Protein AF-A0A7J4LZA5-F1 (afdb_monomer)

Structure (mmCIF, N/CA/C/O backbone):
data_AF-A0A7J4LZA5-F1
#
_entry.id   AF-A0A7J4LZA5-F1
#
loop_
_atom_site.group_PDB
_atom_site.id
_atom_site.type_symbol
_atom_site.label_atom_id
_atom_site.label_alt_id
_atom_site.label_comp_id
_atom_site.label_asym_id
_atom_site.label_entity_id
_atom_site.label_seq_id
_atom_site.pdbx_PDB_ins_code
_atom_site.Cartn_x
_atom_site.Cartn_y
_atom_site.Cartn_z
_atom_site.occupancy
_atom_site.B_iso_or_equiv
_atom_site.auth_seq_id
_atom_site.auth_comp_id
_atom_site.auth_asym_id
_atom_site.auth_atom_id
_atom_site.pdbx_PDB_model_num
ATOM 1 N N . SER A 1 1 ? -12.293 1.351 3.061 1.00 63.84 1 SER A N 1
ATOM 2 C CA . SER A 1 1 ? -11.023 0.631 2.848 1.00 63.84 1 SER A CA 1
ATOM 3 C C . SER A 1 1 ? -10.853 -0.436 3.903 1.00 63.84 1 SER A C 1
ATOM 5 O O . SER A 1 1 ? -11.277 -0.203 5.026 1.00 63.84 1 SER A O 1
ATOM 7 N N . LYS A 1 2 ? -10.275 -1.588 3.556 1.00 83.38 2 LYS A N 1
ATOM 8 C CA . LYS A 1 2 ? -10.031 -2.707 4.481 1.00 83.38 2 LYS A CA 1
ATOM 9 C C . LYS A 1 2 ? -8.614 -2.692 5.070 1.00 83.38 2 LYS A C 1
ATOM 11 O O . LYS A 1 2 ? -8.426 -3.143 6.190 1.00 83.38 2 LYS A O 1
ATOM 16 N N . LEU A 1 3 ? -7.647 -2.131 4.340 1.00 89.12 3 LEU A N 1
ATOM 17 C CA . LEU A 1 3 ? -6.262 -1.939 4.784 1.00 89.12 3 LEU A CA 1
ATOM 18 C C . LEU A 1 3 ? -5.680 -0.665 4.165 1.00 89.12 3 LEU A C 1
ATOM 20 O O . LEU A 1 3 ? -6.005 -0.313 3.027 1.00 89.12 3 LEU A O 1
ATOM 24 N N . ILE A 1 4 ? -4.810 0.013 4.904 1.00 90.50 4 ILE A N 1
ATOM 25 C CA . ILE A 1 4 ? -3.975 1.112 4.417 1.00 90.50 4 ILE A CA 1
ATOM 26 C C . ILE A 1 4 ? -2.511 0.711 4.601 1.00 90.50 4 ILE A C 1
ATOM 28 O O . ILE A 1 4 ? -2.121 0.301 5.686 1.00 90.50 4 ILE A O 1
ATOM 32 N N . VAL A 1 5 ? -1.702 0.845 3.553 1.00 91.06 5 VAL A N 1
ATOM 33 C CA . VAL A 1 5 ? -0.257 0.585 3.584 1.00 91.06 5 VAL A CA 1
ATOM 34 C C . VAL A 1 5 ? 0.484 1.906 3.416 1.00 91.06 5 VAL A C 1
ATOM 36 O O . VAL A 1 5 ? 0.213 2.642 2.466 1.00 91.06 5 VAL A O 1
ATOM 39 N N . ILE A 1 6 ? 1.407 2.217 4.324 1.00 89.75 6 ILE A N 1
ATOM 40 C CA . ILE A 1 6 ? 2.154 3.485 4.347 1.00 89.75 6 ILE A CA 1
ATOM 41 C C . ILE A 1 6 ? 3.650 3.202 4.212 1.00 89.75 6 ILE A C 1
ATOM 43 O O . ILE A 1 6 ? 4.193 2.409 4.974 1.00 89.75 6 ILE A O 1
ATOM 47 N N . ALA A 1 7 ? 4.341 3.876 3.289 1.00 90.12 7 ALA A N 1
ATOM 48 C CA . ALA A 1 7 ? 5.797 3.767 3.174 1.00 90.12 7 ALA A CA 1
ATOM 49 C C . ALA A 1 7 ? 6.514 4.458 4.356 1.00 90.12 7 ALA A C 1
ATOM 51 O O . ALA A 1 7 ? 6.320 5.654 4.593 1.00 90.12 7 ALA A O 1
ATOM 52 N N . SER A 1 8 ? 7.367 3.709 5.063 1.00 77.75 8 SER A N 1
ATOM 53 C CA . SER A 1 8 ? 8.001 4.065 6.346 1.00 77.75 8 SER A CA 1
ATOM 54 C C . SER A 1 8 ? 8.935 5.283 6.297 1.00 77.75 8 SER A C 1
ATOM 56 O O . SER A 1 8 ? 8.975 6.083 7.228 1.00 77.75 8 SER A O 1
ATOM 58 N N . LYS A 1 9 ? 9.679 5.494 5.203 1.00 66.50 9 LYS A N 1
ATOM 59 C CA . LYS A 1 9 ? 10.733 6.536 5.152 1.00 66.50 9 LYS A CA 1
ATOM 60 C C . LYS A 1 9 ? 10.247 7.968 4.864 1.00 66.50 9 LYS A C 1
ATOM 62 O O . LYS A 1 9 ? 11.046 8.827 4.488 1.00 66.50 9 LYS A O 1
ATOM 67 N N . ASN A 1 10 ? 8.959 8.264 5.031 1.00 57.25 10 ASN A N 1
ATOM 68 C CA . ASN A 1 10 ? 8.423 9.603 4.777 1.00 57.25 10 ASN A CA 1
ATOM 69 C C . ASN A 1 10 ? 8.492 10.501 6.024 1.00 57.25 10 ASN A C 1
ATOM 71 O O . ASN A 1 10 ? 8.068 10.122 7.108 1.00 57.25 10 ASN A O 1
ATOM 75 N N . LYS A 1 11 ? 9.021 11.722 5.845 1.00 56.75 11 LYS A N 1
ATOM 76 C CA . LYS A 1 11 ? 9.226 12.745 6.888 1.00 56.75 11 LYS A CA 1
ATOM 77 C C . LYS A 1 11 ? 8.038 12.822 7.866 1.00 56.75 11 LYS A C 1
ATOM 79 O O . LYS A 1 11 ? 6.896 13.024 7.451 1.00 56.75 11 LYS A O 1
ATOM 84 N N . SER A 1 12 ? 8.366 12.712 9.151 1.00 58.66 12 SER A N 1
ATOM 85 C CA . SER A 1 12 ? 7.535 12.416 10.330 1.00 58.66 12 SER A CA 1
ATOM 86 C C . SER A 1 12 ? 6.244 13.224 10.539 1.00 58.66 12 SER A C 1
ATOM 88 O O . SER A 1 12 ? 5.411 12.808 11.336 1.00 58.66 12 SER A O 1
ATOM 90 N N . GLY A 1 13 ? 6.018 14.324 9.814 1.00 63.09 13 GLY A N 1
ATOM 91 C CA . GLY A 1 13 ? 4.783 15.111 9.925 1.00 63.09 13 GLY A CA 1
ATOM 92 C C . GLY A 1 13 ? 3.563 14.459 9.263 1.00 63.09 13 GLY A C 1
ATOM 93 O O . GLY A 1 13 ? 2.511 14.356 9.876 1.00 63.09 13 GLY A O 1
ATOM 94 N N . ARG A 1 14 ? 3.693 13.954 8.025 1.00 66.88 14 ARG A N 1
ATOM 95 C CA . ARG A 1 14 ? 2.536 13.447 7.249 1.00 66.88 14 ARG A CA 1
ATOM 96 C C . ARG A 1 14 ? 2.053 12.058 7.680 1.00 66.88 14 ARG A C 1
ATOM 98 O O . ARG A 1 14 ? 0.900 11.714 7.442 1.00 66.88 14 ARG A O 1
ATOM 105 N N . MET A 1 15 ? 2.921 11.263 8.309 1.00 72.38 15 MET A N 1
ATOM 106 C CA . MET A 1 15 ? 2.550 9.935 8.811 1.00 72.38 15 MET A CA 1
ATOM 107 C C . MET A 1 15 ? 1.614 10.013 10.019 1.00 72.38 15 MET A C 1
ATOM 109 O O . MET A 1 15 ? 0.713 9.184 10.122 1.00 72.38 15 MET A O 1
ATOM 113 N N . GLY A 1 16 ? 1.795 11.010 10.894 1.00 76.31 16 GLY A N 1
ATOM 114 C CA . GLY A 1 16 ? 0.961 11.187 12.084 1.00 76.31 16 GLY A CA 1
ATOM 115 C C . GLY A 1 16 ? -0.511 11.390 11.731 1.00 76.31 16 GLY A C 1
ATOM 116 O O . GLY A 1 16 ? -1.367 10.656 12.223 1.00 76.31 16 GLY A O 1
ATOM 117 N N . ASP A 1 17 ? -0.792 12.305 10.803 1.00 78.06 17 ASP A N 1
ATOM 118 C CA . ASP A 1 17 ? -2.160 12.604 10.362 1.00 78.06 17 ASP A CA 1
ATOM 119 C C . ASP A 1 17 ? -2.817 11.398 9.677 1.00 78.06 17 ASP A C 1
ATOM 121 O O . ASP A 1 17 ? -3.970 11.065 9.951 1.00 78.06 17 ASP A O 1
ATOM 125 N N . MET A 1 18 ? -2.075 10.687 8.823 1.00 76.25 18 MET A N 1
ATOM 126 C CA . MET A 1 18 ? -2.582 9.501 8.124 1.00 76.25 18 MET A CA 1
ATOM 127 C C . MET A 1 18 ? -2.884 8.345 9.082 1.00 76.25 18 MET A C 1
ATOM 129 O O . MET A 1 18 ? -3.938 7.718 8.963 1.00 76.25 18 MET A O 1
ATOM 133 N N . MET A 1 19 ? -2.008 8.084 10.059 1.00 78.75 19 MET A N 1
ATOM 134 C CA . MET A 1 19 ? -2.274 7.094 11.109 1.00 78.75 19 MET A CA 1
ATOM 135 C C . MET A 1 19 ? -3.464 7.500 11.975 1.00 78.75 19 MET A C 1
ATOM 137 O O . MET A 1 19 ? -4.285 6.654 12.323 1.00 78.75 19 MET A O 1
ATOM 141 N N . HIS A 1 20 ? -3.580 8.786 12.307 1.00 82.44 20 HIS A N 1
ATOM 142 C CA . HIS A 1 20 ? -4.689 9.299 13.100 1.00 82.44 20 HIS A CA 1
ATOM 143 C C . HIS A 1 20 ? -6.031 9.099 12.385 1.00 82.44 20 HIS A C 1
ATOM 145 O O . HIS A 1 20 ? -6.951 8.519 12.963 1.00 82.44 20 HIS A O 1
ATOM 151 N N . ILE A 1 21 ? -6.128 9.482 11.109 1.00 78.00 21 ILE A N 1
ATOM 152 C CA . ILE A 1 21 ? -7.346 9.312 10.302 1.00 78.00 21 ILE A CA 1
ATOM 153 C C . ILE A 1 21 ? -7.700 7.829 10.130 1.00 78.00 21 ILE A C 1
ATOM 155 O O . ILE A 1 21 ? -8.868 7.449 10.247 1.00 78.00 21 ILE A O 1
ATOM 159 N N . ALA A 1 22 ? -6.707 6.971 9.892 1.00 80.50 22 ALA A N 1
ATOM 160 C CA . ALA A 1 22 ? -6.935 5.537 9.760 1.00 80.50 22 ALA A CA 1
ATOM 161 C C . ALA A 1 22 ? -7.431 4.903 11.070 1.00 80.50 22 ALA A C 1
ATOM 163 O O . ALA A 1 22 ? -8.363 4.097 11.046 1.00 80.50 22 ALA A O 1
ATOM 164 N N . LYS A 1 23 ? -6.880 5.339 12.212 1.00 80.69 23 LYS A N 1
ATOM 165 C CA . LYS A 1 23 ? -7.318 4.924 13.550 1.00 80.69 23 LYS A CA 1
ATOM 166 C C . LYS A 1 23 ? -8.752 5.363 13.846 1.00 80.69 23 LYS A C 1
ATOM 168 O O . LYS A 1 23 ? -9.526 4.555 14.344 1.00 80.69 23 LYS A O 1
ATOM 173 N N . LEU A 1 24 ? -9.124 6.599 13.500 1.00 83.56 24 LEU A N 1
ATOM 174 C CA . LEU A 1 24 ? -10.507 7.088 13.626 1.00 83.56 24 LEU A CA 1
ATOM 175 C C . LEU A 1 24 ? -11.489 6.283 12.766 1.00 83.56 24 LEU A C 1
ATOM 177 O O . LEU A 1 24 ? -12.628 6.067 13.164 1.00 83.56 24 LEU A O 1
ATOM 181 N N . SER A 1 25 ? -11.035 5.819 11.603 1.00 80.88 25 SER A N 1
ATOM 182 C CA . SER A 1 25 ? -11.850 5.040 10.666 1.00 80.88 25 SER A CA 1
ATOM 183 C C . SER A 1 25 ? -11.902 3.542 11.001 1.00 80.88 25 SER A C 1
ATOM 185 O O . SER A 1 25 ? -12.580 2.793 10.301 1.00 80.88 25 SER A O 1
ATOM 187 N N . GLY A 1 26 ? -11.168 3.087 12.025 1.00 83.38 26 GLY A N 1
ATOM 188 C CA . GLY A 1 26 ? -11.085 1.673 12.407 1.00 83.38 26 GLY A CA 1
ATOM 189 C C . GLY A 1 26 ? -10.443 0.768 11.347 1.00 83.38 26 GLY A C 1
ATOM 190 O O . GLY A 1 26 ? -10.702 -0.432 11.334 1.00 83.38 26 GLY A O 1
ATOM 191 N N . VAL A 1 27 ? -9.640 1.322 10.433 1.00 87.94 27 VAL A N 1
ATOM 192 C CA . VAL A 1 27 ? -9.024 0.566 9.329 1.00 87.94 27 VAL A CA 1
ATOM 193 C C . VAL A 1 27 ? -7.634 0.082 9.747 1.00 87.94 27 VAL A C 1
ATOM 195 O O . VAL A 1 27 ? -6.864 0.852 10.321 1.00 87.94 27 VAL A O 1
ATOM 198 N N . LYS A 1 28 ? -7.285 -1.174 9.424 1.00 86.94 28 LYS A N 1
ATOM 199 C CA . LYS 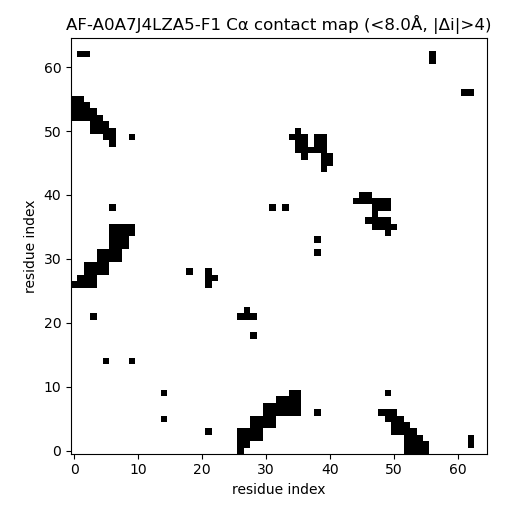A 1 28 ? -5.935 -1.727 9.647 1.00 86.94 28 LYS A CA 1
ATOM 200 C C . LYS A 1 28 ? -4.902 -0.874 8.899 1.00 86.94 28 LYS A C 1
ATOM 202 O O . LYS A 1 28 ? -5.125 -0.503 7.742 1.00 86.94 28 LYS A O 1
ATOM 207 N N . VAL A 1 29 ? -3.786 -0.562 9.553 1.00 87.88 29 VAL A N 1
ATOM 208 C CA . VAL A 1 29 ? -2.659 0.170 8.958 1.00 87.88 29 VAL A CA 1
ATOM 209 C C . VAL A 1 29 ? -1.424 -0.704 9.032 1.00 87.88 29 VAL A C 1
ATOM 211 O O . VAL A 1 29 ? -1.053 -1.120 10.123 1.00 87.88 29 VAL A O 1
ATOM 214 N N . GLU A 1 30 ? -0.783 -0.920 7.889 1.00 88.38 30 GLU A N 1
ATOM 215 C CA . GLU A 1 30 ? 0.499 -1.610 7.791 1.00 88.38 30 GLU A CA 1
ATOM 216 C C . GLU A 1 30 ? 1.581 -0.623 7.353 1.00 88.38 30 GLU A C 1
ATOM 218 O O . GLU A 1 30 ? 1.397 0.158 6.411 1.00 88.38 30 GLU A O 1
ATOM 223 N N . VAL A 1 31 ? 2.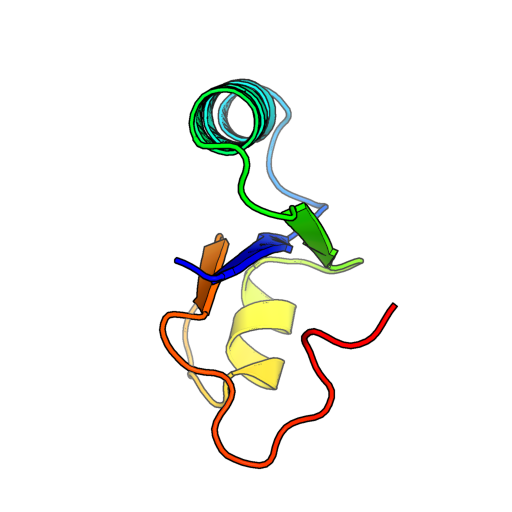723 -0.644 8.035 1.00 88.38 31 VAL A N 1
ATOM 224 C CA . VAL A 1 31 ? 3.868 0.184 7.657 1.00 88.38 31 VAL A CA 1
ATOM 225 C C . VAL A 1 31 ? 4.779 -0.644 6.765 1.00 88.38 31 VAL A C 1
ATOM 227 O O . VAL A 1 31 ? 5.392 -1.610 7.197 1.00 88.38 31 VAL A O 1
ATOM 230 N N . PHE A 1 32 ? 4.886 -0.245 5.503 1.00 90.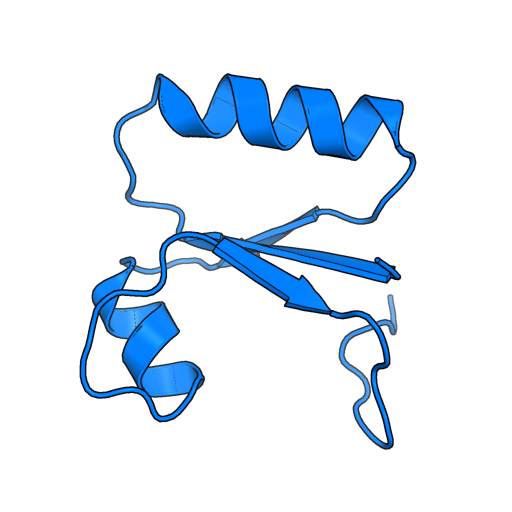62 32 PHE A N 1
ATOM 231 C CA . PHE A 1 32 ? 5.818 -0.846 4.564 1.00 90.62 32 PHE A CA 1
ATOM 232 C C . PHE A 1 32 ? 7.238 -0.355 4.856 1.00 90.62 32 PHE A C 1
ATOM 234 O O . PHE A 1 32 ? 7.516 0.848 4.779 1.00 90.62 32 PHE A O 1
ATOM 241 N N . GLU A 1 33 ? 8.145 -1.282 5.159 1.00 89.81 33 GLU A N 1
ATOM 242 C CA . GLU A 1 33 ? 9.555 -1.016 5.466 1.00 89.81 33 GLU A CA 1
ATOM 243 C C . GLU A 1 33 ? 10.379 -0.655 4.216 1.00 89.81 33 GLU A C 1
ATOM 245 O O . GLU A 1 33 ? 11.314 -1.342 3.816 1.00 89.81 33 GLU A O 1
ATOM 250 N N . GLY A 1 34 ? 10.042 0.467 3.587 1.00 90.19 34 GLY A N 1
ATOM 251 C CA . GLY A 1 34 ? 10.745 0.975 2.416 1.00 90.19 34 GLY A CA 1
ATOM 252 C C . GLY A 1 34 ? 10.433 2.437 2.122 1.00 90.19 34 GLY A C 1
ATOM 253 O O . GLY A 1 34 ? 9.739 3.133 2.875 1.00 90.19 34 GLY A O 1
ATOM 254 N N . THR A 1 35 ? 10.991 2.934 1.024 1.00 91.69 35 THR A N 1
ATOM 255 C CA . THR A 1 35 ? 10.682 4.264 0.491 1.00 91.69 35 THR A CA 1
ATOM 256 C C . THR A 1 35 ? 9.381 4.245 -0.312 1.00 91.69 35 THR A C 1
ATOM 258 O O . THR A 1 35 ? 8.864 3.196 -0.693 1.00 91.69 35 THR A O 1
ATOM 261 N N . SER A 1 36 ? 8.843 5.428 -0.613 1.00 91.38 36 SER A N 1
ATOM 262 C CA . SER A 1 36 ? 7.689 5.543 -1.510 1.00 91.38 36 SER A CA 1
ATOM 263 C C . SER A 1 36 ? 8.001 5.082 -2.939 1.00 91.38 36 SER A C 1
ATOM 265 O O . SER A 1 36 ? 7.098 4.665 -3.659 1.00 91.38 36 SER A O 1
ATOM 267 N N . MET A 1 37 ? 9.269 5.131 -3.360 1.00 94.06 37 MET A N 1
ATOM 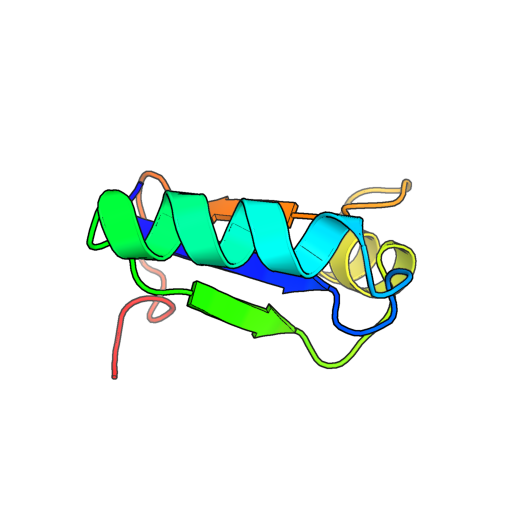268 C CA . MET A 1 37 ? 9.699 4.566 -4.638 1.00 94.06 37 MET A CA 1
ATOM 269 C C . MET A 1 37 ? 9.621 3.037 -4.608 1.00 94.06 37 MET A C 1
ATOM 271 O O . MET A 1 37 ? 9.041 2.446 -5.513 1.00 94.06 37 MET A O 1
ATOM 275 N N . ASP A 1 38 ? 10.119 2.414 -3.535 1.00 94.94 38 ASP A N 1
ATOM 276 C CA . ASP A 1 38 ? 10.082 0.956 -3.356 1.00 94.94 38 ASP A CA 1
ATOM 277 C C . ASP A 1 38 ? 8.638 0.440 -3.342 1.00 94.94 38 ASP A C 1
ATOM 279 O O . ASP A 1 38 ? 8.312 -0.529 -4.027 1.00 94.94 38 ASP A O 1
ATOM 283 N N . LEU A 1 3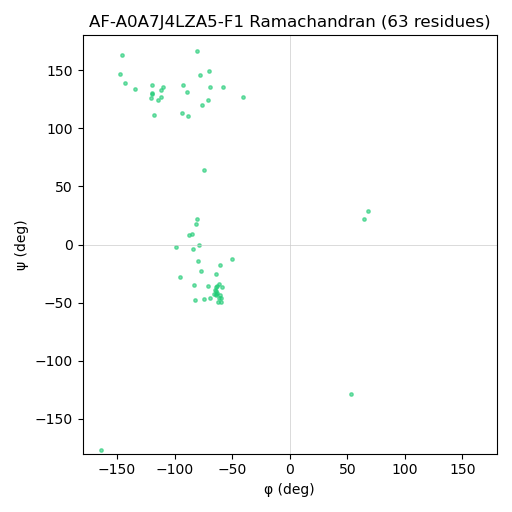9 ? 7.737 1.137 -2.637 1.00 93.75 39 LEU A N 1
ATOM 284 C CA . LEU A 1 39 ? 6.313 0.791 -2.634 1.00 93.75 39 LEU A CA 1
ATOM 285 C C . LEU A 1 39 ? 5.686 0.944 -4.030 1.00 93.75 39 LEU A C 1
ATOM 287 O O . LEU A 1 39 ? 4.852 0.130 -4.423 1.00 93.75 39 LEU A O 1
ATOM 291 N N . GLY A 1 40 ? 6.108 1.952 -4.800 1.00 95.69 40 GLY A N 1
ATOM 292 C CA . GLY A 1 40 ? 5.720 2.115 -6.202 1.00 95.69 40 GLY A CA 1
ATOM 293 C C . GLY A 1 40 ? 6.133 0.921 -7.062 1.00 95.69 40 GLY A C 1
ATOM 294 O O . GLY A 1 40 ? 5.296 0.375 -7.782 1.00 95.69 40 GLY A O 1
ATOM 295 N N . VAL A 1 41 ? 7.375 0.453 -6.913 1.00 96.25 41 VAL A N 1
ATOM 296 C CA . VAL A 1 41 ? 7.900 -0.738 -7.603 1.00 96.25 41 VAL A CA 1
ATOM 297 C C . VAL A 1 41 ? 7.108 -1.994 -7.230 1.00 96.25 41 VAL A C 1
ATOM 299 O O . VAL A 1 41 ? 6.684 -2.718 -8.128 1.00 96.25 41 VAL A O 1
ATOM 302 N N . VAL A 1 42 ? 6.824 -2.220 -5.940 1.00 94.56 42 VAL A N 1
ATOM 303 C CA . VAL A 1 42 ? 5.976 -3.339 -5.470 1.00 94.56 42 VAL A CA 1
ATOM 304 C C . VAL A 1 42 ? 4.575 -3.277 -6.088 1.00 94.56 42 VAL A C 1
ATOM 306 O O . VAL A 1 42 ? 4.003 -4.304 -6.445 1.00 94.56 42 VAL A O 1
ATOM 309 N N . CYS A 1 43 ? 4.033 -2.072 -6.266 1.00 94.50 43 CYS A N 1
ATOM 310 C CA . CYS A 1 43 ? 2.741 -1.849 -6.916 1.00 94.50 43 CYS A CA 1
ATOM 311 C C . CYS A 1 43 ? 2.796 -1.909 -8.458 1.00 94.50 43 CYS A C 1
ATOM 313 O O . CYS A 1 43 ? 1.769 -1.693 -9.106 1.00 94.50 43 CYS A O 1
ATOM 315 N N . GLY A 1 44 ? 3.967 -2.136 -9.065 1.00 96.19 44 GLY A N 1
ATOM 316 C CA . GLY A 1 44 ? 4.151 -2.127 -10.519 1.00 96.19 44 GLY A CA 1
ATOM 317 C C . GLY A 1 44 ? 3.978 -0.744 -11.160 1.00 96.19 44 GLY A C 1
ATOM 318 O O . GLY A 1 44 ? 3.524 -0.643 -12.301 1.00 96.19 44 GLY A O 1
ATOM 319 N N . LYS A 1 45 ? 4.276 0.336 -10.428 1.00 96.81 45 LYS A N 1
ATOM 320 C CA . LYS A 1 45 ? 4.170 1.726 -10.898 1.00 96.81 45 LYS A CA 1
ATOM 321 C C . LYS A 1 45 ? 5.557 2.356 -11.080 1.00 96.81 45 LYS A C 1
ATOM 323 O O . LYS A 1 45 ? 6.385 2.252 -10.181 1.00 96.81 45 LYS A O 1
ATOM 328 N N . PRO A 1 46 ? 5.810 3.085 -12.185 1.00 94.56 46 PRO A N 1
ATOM 329 C CA . PRO A 1 46 ? 7.094 3.749 -12.438 1.00 94.56 46 PRO A CA 1
ATOM 330 C C . PRO A 1 46 ? 7.238 5.093 -11.694 1.00 94.56 46 PRO A C 1
ATOM 332 O O . PRO A 1 46 ? 7.988 5.968 -12.118 1.00 94.56 46 PRO A O 1
ATOM 335 N N . TYR A 1 47 ? 6.479 5.298 -10.616 1.00 95.06 47 TYR A N 1
ATOM 336 C CA . TYR A 1 47 ? 6.440 6.533 -9.836 1.00 95.06 47 TYR A CA 1
ATOM 337 C C . TYR A 1 47 ? 6.217 6.224 -8.355 1.00 95.06 47 TYR A C 1
ATOM 339 O O . TYR A 1 47 ? 5.775 5.134 -7.991 1.00 95.06 47 TYR A O 1
ATOM 347 N N . SER A 1 48 ? 6.511 7.199 -7.494 1.00 93.44 48 SER A N 1
ATOM 348 C CA . SER A 1 48 ? 6.433 7.011 -6.047 1.00 93.44 48 SER A CA 1
ATOM 349 C C . SER A 1 48 ? 4.991 6.866 -5.548 1.00 93.44 48 SER A C 1
ATOM 351 O O . SER A 1 48 ? 4.092 7.623 -5.916 1.00 93.44 48 SER A O 1
ATOM 353 N N . VAL A 1 49 ? 4.780 5.897 -4.659 1.00 92.81 49 VAL A N 1
ATOM 354 C CA . VAL A 1 49 ? 3.524 5.645 -3.950 1.00 92.81 49 VAL A CA 1
ATOM 355 C C . VAL A 1 49 ? 3.799 5.820 -2.463 1.00 92.81 49 VAL A C 1
ATOM 357 O O . VAL A 1 49 ? 4.538 5.054 -1.860 1.00 92.81 49 VAL A O 1
ATOM 360 N N . SER A 1 50 ? 3.243 6.869 -1.856 1.00 89.62 50 SER A N 1
ATOM 361 C CA . SER A 1 50 ? 3.440 7.115 -0.417 1.00 89.62 50 SER A CA 1
ATOM 362 C C . SER A 1 50 ? 2.479 6.308 0.452 1.00 89.62 50 SER A C 1
ATOM 364 O O . SER A 1 50 ? 2.850 5.896 1.550 1.00 89.62 50 SER A O 1
ATOM 366 N N . VAL A 1 51 ? 1.255 6.105 -0.042 1.00 89.00 51 VAL A N 1
ATOM 367 C CA . VAL A 1 51 ? 0.180 5.377 0.635 1.0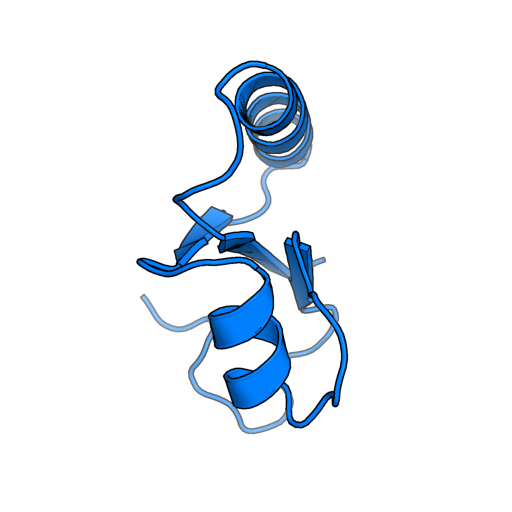0 89.00 51 VAL A CA 1
ATOM 368 C C . VAL A 1 51 ? -0.615 4.588 -0.399 1.00 89.00 51 VAL A C 1
ATOM 370 O O . VAL A 1 51 ? -0.916 5.108 -1.474 1.00 89.00 51 VAL A O 1
ATOM 373 N N . LEU A 1 52 ? -0.982 3.359 -0.054 1.00 90.56 52 LEU A N 1
ATOM 374 C CA . LEU A 1 52 ? -1.884 2.498 -0.812 1.00 90.56 52 LEU A CA 1
ATOM 375 C C . LEU A 1 52 ? -3.097 2.163 0.059 1.00 90.56 52 LEU A C 1
ATOM 377 O O . LEU A 1 52 ? -2.952 1.840 1.234 1.00 90.56 52 LEU A O 1
ATOM 381 N N . SER A 1 53 ? -4.298 2.204 -0.517 1.00 91.69 53 SER A N 1
ATOM 382 C CA . SER A 1 53 ? -5.517 1.763 0.162 1.00 91.69 53 SER A CA 1
ATOM 383 C C . SER A 1 53 ? -6.090 0.534 -0.529 1.00 91.69 53 SER A C 1
ATOM 385 O O . SER A 1 53 ? -6.372 0.563 -1.725 1.00 91.69 53 SER A O 1
ATOM 387 N N . VAL A 1 54 ? -6.283 -0.543 0.228 1.00 92.06 54 VAL A N 1
ATOM 388 C CA . VAL A 1 54 ? -6.942 -1.760 -0.245 1.00 92.06 54 VAL A CA 1
ATOM 389 C C . VAL A 1 54 ? -8.438 -1.609 -0.004 1.00 92.06 54 VAL A C 1
ATOM 391 O O . VAL A 1 54 ? -8.901 -1.600 1.140 1.00 92.06 54 VAL A O 1
ATOM 394 N N . ILE A 1 55 ? -9.209 -1.474 -1.080 1.00 91.00 55 ILE A N 1
ATOM 395 C CA . ILE A 1 55 ? -10.677 -1.465 -1.018 1.00 91.00 55 ILE A CA 1
ATOM 396 C C . ILE A 1 55 ? -11.192 -2.907 -0.971 1.00 91.00 55 ILE A C 1
ATOM 398 O O . ILE A 1 55 ? -11.954 -3.268 -0.072 1.00 91.00 55 ILE A O 1
ATOM 402 N N . GLU A 1 56 ? -10.678 -3.754 -1.866 1.00 90.56 56 GLU A N 1
ATOM 403 C CA . GLU A 1 56 ? -10.995 -5.178 -1.960 1.00 90.56 56 GLU A CA 1
ATOM 404 C C . GLU A 1 56 ? -9.707 -6.001 -2.126 1.00 90.56 56 GLU A C 1
ATOM 406 O O . GLU A 1 56 ? -8.852 -5.626 -2.927 1.00 90.56 56 GLU A O 1
ATOM 411 N N . PRO A 1 57 ? -9.533 -7.111 -1.382 1.00 90.69 57 PRO A N 1
ATOM 412 C CA . PRO A 1 57 ? -8.318 -7.926 -1.455 1.00 90.69 57 PRO A CA 1
ATOM 413 C C . PRO A 1 57 ? -8.285 -8.866 -2.670 1.00 90.69 57 PRO A C 1
ATOM 415 O O . PRO A 1 57 ? -7.237 -9.437 -2.968 1.00 90.69 57 PRO A O 1
ATOM 418 N N . GLY A 1 58 ? -9.421 -9.080 -3.344 1.00 92.38 58 GLY A N 1
ATOM 419 C CA . GLY A 1 58 ? -9.565 -10.149 -4.332 1.00 92.38 58 GLY A CA 1
ATOM 420 C C . GLY A 1 58 ? -9.167 -11.504 -3.737 1.00 92.38 58 GLY A C 1
ATOM 421 O O . GLY A 1 58 ? -9.593 -11.849 -2.637 1.00 92.38 58 GLY A O 1
ATOM 422 N N . ASN A 1 59 ? -8.291 -12.229 -4.436 1.00 93.31 59 ASN A N 1
ATOM 423 C CA . ASN A 1 59 ? -7.749 -13.520 -3.990 1.00 93.31 59 ASN A CA 1
ATOM 424 C C . ASN A 1 59 ? -6.489 -13.388 -3.109 1.00 93.31 59 ASN A C 1
ATOM 426 O O . ASN A 1 59 ? -5.821 -14.384 -2.832 1.00 93.31 59 ASN A O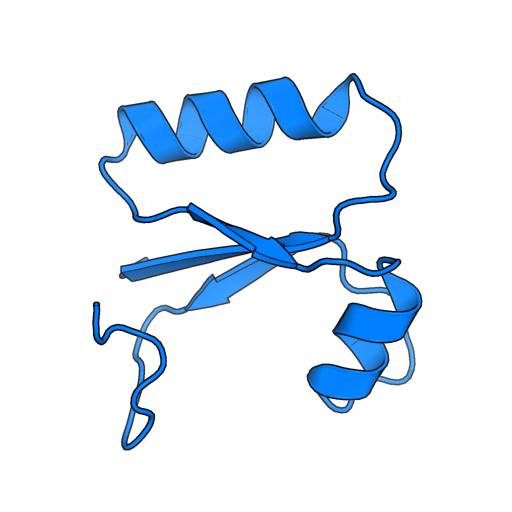 1
ATOM 430 N N . SER A 1 60 ? -6.119 -12.170 -2.705 1.00 90.00 60 SER A N 1
ATOM 431 C CA . SER A 1 60 ? -4.929 -11.925 -1.891 1.00 90.00 60 SER A CA 1
ATOM 432 C C . SER A 1 60 ? -5.157 -12.260 -0.417 1.00 90.00 60 SER A C 1
ATOM 434 O O . SER A 1 60 ? -6.216 -11.999 0.151 1.00 90.00 60 SER A O 1
ATOM 436 N N . ASN A 1 61 ? -4.103 -12.748 0.235 1.00 91.44 61 ASN A N 1
ATOM 437 C CA . ASN A 1 61 ? -4.056 -12.966 1.681 1.00 91.44 61 ASN A CA 1
ATOM 438 C C . ASN A 1 61 ? -3.664 -11.701 2.471 1.00 91.44 61 ASN A C 1
ATOM 440 O O . ASN A 1 61 ? -3.437 -11.793 3.669 1.00 91.44 61 ASN A O 1
ATOM 444 N N . ILE A 1 62 ? -3.598 -10.526 1.834 1.00 89.75 62 ILE A N 1
ATOM 445 C CA . ILE A 1 62 ? -3.100 -9.269 2.430 1.00 89.75 62 ILE A CA 1
ATOM 446 C C . ILE A 1 62 ? -3.891 -8.770 3.655 1.00 89.75 62 ILE A C 1
ATOM 448 O O . ILE A 1 62 ? -3.404 -7.931 4.401 1.00 89.75 62 ILE A O 1
ATOM 452 N N . LEU A 1 63 ? -5.118 -9.260 3.860 1.00 86.56 63 LEU A N 1
ATOM 453 C CA . LEU A 1 63 ? -5.943 -8.929 5.029 1.00 86.56 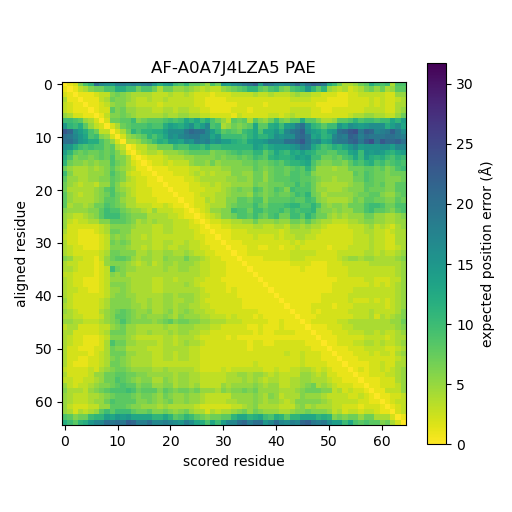63 LEU A CA 1
ATOM 454 C C . LEU A 1 63 ? -5.902 -9.992 6.131 1.00 86.56 63 LEU A C 1
ATOM 456 O O . LEU A 1 63 ? -6.576 -9.814 7.141 1.00 86.56 63 LEU A O 1
ATOM 460 N N . LYS A 1 64 ? -5.182 -11.100 5.930 1.00 80.69 64 LYS A N 1
ATOM 461 C CA . LYS A 1 64 ? -5.004 -12.100 6.984 1.00 80.69 64 LYS A CA 1
ATOM 462 C C . LYS A 1 64 ? -4.104 -11.524 8.082 1.00 80.69 64 LYS A C 1
ATOM 464 O O . LYS A 1 64 ? -3.293 -10.635 7.818 1.00 80.69 64 LYS A O 1
ATOM 469 N N . ASP A 1 65 ? -4.339 -11.976 9.306 1.00 61.34 65 ASP A N 1
ATOM 470 C CA . ASP A 1 65 ? -3.560 -11.599 10.487 1.00 61.34 65 ASP A CA 1
ATOM 471 C C . ASP A 1 65 ? -2.258 -12.392 10.589 1.00 61.34 65 ASP A C 1
ATOM 473 O O . ASP A 1 65 ? -2.264 -13.591 10.218 1.00 61.34 65 ASP A O 1
#

Secondary structure (DSSP, 8-state):
--EEEEETTS-THHHHHHHHHHHHTT-EEEEESS-HHHHHHHTT-SS--SEEEES--TT--TT--

Nearest PDB structures (foldseek):
  7qws-assembly1_c  TM=9.591E-01  e=7.334E-06  Oryctolagus cuniculus
  8esr-assembly1_c  TM=9.558E-01  e=2.766E-05  Schizosaccharomyces pombe
  4v8p-assembly1_AG  TM=9.228E-01  e=1.950E-05  Tetrahymena thermophila
  7r81-assembly1_e1  TM=9.691E-01  e=1.043E-04  Neurospora crassa
  8ove-assembly1_Bg  TM=9.722E-01  e=1.043E-04  Trypanosoma brucei brucei

Solvent-accessible surface area (backbone atoms only — not comparable to full-atom values): 3873 Å² total; per-residue (Å²): 104,61,35,37,41,34,32,56,73,55,70,76,69,64,54,52,57,53,52,50,54,33,56,76,66,73,32,50,75,45,75,40,94,38,41,28,53,55,47,7,52,77,69,76,38,101,50,69,33,56,65,49,73,38,70,71,66,80,93,52,70,84,82,62,132

Sequence (65 aa):
SKLIVIASKNKSGRMGDMMHIAKLSGVKVEVFEGTSMDLGVVCGKPYSVSVLSVIEPGNSNILKD

Radius of gyration: 11.79 Å; Cα contacts (8 Å, |Δi|>4): 98; chains: 1; bounding box: 23×29×26 Å

Foldseek 3Di:
DQEKEFEDPDDPPVVVVVVVVCVVVVH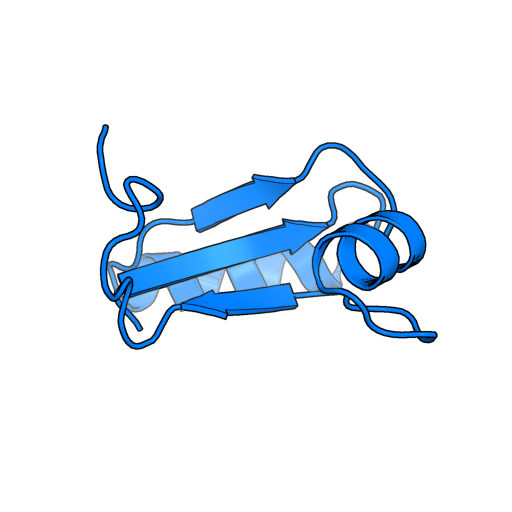HYHYDDHFQCVVCVVVVHNDGHGMDDPPDQVPHPVNPD

Mean predicted aligned error: 5.03 Å

pLDDT: mean 85.11, std 10.45, range [56.75, 96.81]